Protein AF-A0AAW8K9H2-F1 (afdb_monomer_lite)

pLDDT: mean 94.53, std 3.15, range [83.31, 97.94]

Radius of gyration: 11.52 Å; chains: 1; bounding box: 28×20×25 Å

Secondary structure (DSSP, 8-state):
-B--SHHHHHHHHHHHHTT---EEEES-HHHHHHHHHHSS-EEEES-TT-HHHHHHTTGGG-S---B-SS-HHHHHHH-

Sequence (79 aa):
IVGAGRLGKKLAYALLSGNHSVTVIDKNEKQLQKMALQMDIMTVVADGKEISVLKEIHISSYDYLIATTSNDELNITIA

Structure (mmCIF, N/CA/C/O backbone):
data_AF-A0AAW8K9H2-F1
#
_entry.id   AF-A0AAW8K9H2-F1
#
loop_
_atom_site.group_PDB
_atom_site.id
_atom_site.type_symbol
_atom_site.label_atom_id
_atom_site.label_alt_id
_atom_site.label_comp_id
_atom_site.label_asym_id
_atom_site.label_entity_id
_atom_site.label_seq_id
_atom_site.pdbx_PDB_ins_code
_atom_site.Cartn_x
_atom_site.Cartn_y
_atom_site.Cartn_z
_atom_site.occupancy
_atom_site.B_iso_or_equiv
_atom_site.auth_seq_id
_atom_site.auth_comp_id
_atom_site.auth_asym_id
_atom_site.auth_atom_id
_atom_site.pdbx_PDB_model_num
ATOM 1 N N . ILE A 1 1 ? -1.677 -3.689 -2.219 1.00 96.94 1 ILE A N 1
ATOM 2 C CA . ILE A 1 1 ? -1.370 -4.189 -0.852 1.00 96.94 1 ILE A CA 1
ATOM 3 C C . ILE A 1 1 ? -2.024 -3.257 0.157 1.00 96.94 1 ILE A C 1
ATOM 5 O O . ILE A 1 1 ? -1.795 -2.057 0.080 1.00 96.94 1 ILE A O 1
ATOM 9 N N . VAL A 1 2 ? -2.819 -3.780 1.087 1.00 96.75 2 VAL A N 1
ATOM 10 C CA . VAL A 1 2 ? -3.417 -3.004 2.183 1.00 96.75 2 VAL A CA 1
ATOM 11 C C . VAL A 1 2 ? -2.655 -3.318 3.469 1.00 96.75 2 VAL A C 1
ATOM 13 O O . VAL A 1 2 ? -2.621 -4.465 3.916 1.00 96.75 2 VAL A O 1
ATOM 16 N N . GLY A 1 3 ? -1.999 -2.307 4.032 1.00 96.62 3 GLY A N 1
ATOM 17 C CA . GLY A 1 3 ? -1.092 -2.405 5.171 1.00 96.62 3 GLY A CA 1
ATOM 18 C C . GLY A 1 3 ? 0.366 -2.110 4.798 1.00 96.62 3 GLY A C 1
ATOM 19 O O . GLY A 1 3 ? 1.014 -2.874 4.088 1.00 96.62 3 GLY A O 1
ATOM 20 N N . ALA A 1 4 ? 0.924 -1.041 5.365 1.00 97.25 4 ALA A N 1
ATOM 21 C CA . ALA A 1 4 ? 2.332 -0.631 5.285 1.00 97.25 4 ALA A CA 1
ATOM 22 C C . ALA A 1 4 ? 3.163 -1.148 6.480 1.00 97.25 4 ALA A C 1
ATOM 24 O O . ALA A 1 4 ? 4.216 -0.603 6.835 1.00 97.25 4 ALA A O 1
ATOM 25 N N . GLY A 1 5 ? 2.681 -2.210 7.132 1.00 95.38 5 GLY A N 1
ATOM 26 C CA . GLY A 1 5 ? 3.365 -2.887 8.227 1.00 95.38 5 GLY A CA 1
ATOM 27 C C . GLY A 1 5 ? 4.617 -3.647 7.776 1.00 95.38 5 GLY A C 1
ATOM 28 O O . GLY A 1 5 ? 5.052 -3.598 6.625 1.00 95.38 5 GLY A O 1
ATOM 29 N N . ARG A 1 6 ? 5.219 -4.402 8.702 1.00 95.00 6 ARG A N 1
ATOM 30 C CA . ARG A 1 6 ? 6.453 -5.162 8.428 1.00 95.00 6 ARG A CA 1
ATOM 31 C C . ARG A 1 6 ? 6.280 -6.175 7.290 1.00 95.00 6 ARG A C 1
ATOM 33 O O . ARG A 1 6 ? 7.194 -6.323 6.482 1.00 95.00 6 ARG A O 1
ATOM 40 N N . LEU A 1 7 ? 5.136 -6.860 7.241 1.00 95.31 7 LEU A N 1
ATOM 41 C CA . LEU A 1 7 ? 4.824 -7.835 6.196 1.00 95.31 7 LEU A CA 1
ATOM 42 C C . LEU A 1 7 ? 4.557 -7.149 4.851 1.00 95.31 7 LEU A C 1
ATOM 44 O O . LEU A 1 7 ? 5.235 -7.468 3.879 1.00 95.31 7 LEU A O 1
ATOM 48 N N . GLY A 1 8 ? 3.657 -6.160 4.817 1.00 96.50 8 GLY A N 1
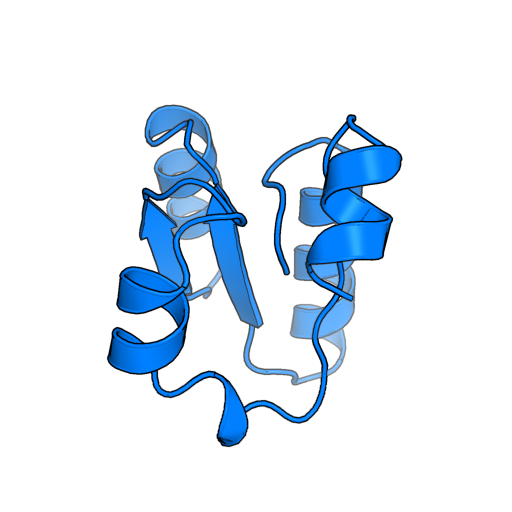ATOM 49 C CA . GLY A 1 8 ? 3.331 -5.414 3.598 1.00 96.50 8 GLY A CA 1
ATOM 50 C C . GLY A 1 8 ? 4.553 -4.785 2.925 1.00 96.50 8 GLY A C 1
ATOM 51 O O . GLY A 1 8 ? 4.698 -4.872 1.711 1.00 96.50 8 GLY A O 1
ATOM 52 N N . LYS A 1 9 ? 5.512 -4.267 3.707 1.00 96.62 9 LYS A N 1
ATOM 53 C CA . LYS A 1 9 ? 6.804 -3.780 3.188 1.00 96.62 9 LYS A CA 1
ATOM 54 C C . LYS A 1 9 ? 7.643 -4.856 2.513 1.00 96.62 9 LYS A C 1
ATOM 56 O O . LYS A 1 9 ? 8.164 -4.631 1.426 1.00 96.62 9 LYS A O 1
ATOM 61 N N . LYS A 1 10 ? 7.798 -6.016 3.158 1.00 96.69 10 LYS A N 1
ATOM 62 C CA . LYS A 1 10 ? 8.564 -7.133 2.586 1.00 96.69 10 LYS A CA 1
ATOM 63 C C . LYS A 1 10 ? 7.918 -7.649 1.302 1.00 96.69 10 LYS A C 1
ATOM 65 O O . LYS A 1 10 ? 8.631 -7.951 0.353 1.00 96.69 10 LYS A O 1
ATOM 70 N N . LEU A 1 11 ? 6.588 -7.715 1.275 1.00 96.69 11 LEU A N 1
ATOM 71 C CA . LEU A 1 11 ? 5.834 -8.115 0.089 1.00 96.69 11 LEU A CA 1
ATOM 72 C C . LEU A 1 11 ? 5.975 -7.100 -1.042 1.00 96.69 11 LEU A C 1
ATOM 74 O O . LEU A 1 11 ? 6.248 -7.509 -2.162 1.00 96.69 11 LEU A O 1
ATOM 78 N N . ALA A 1 12 ? 5.860 -5.800 -0.754 1.00 97.31 12 ALA A N 1
ATOM 79 C CA . ALA A 1 12 ? 6.064 -4.753 -1.753 1.00 97.31 12 ALA A CA 1
ATOM 80 C C . ALA A 1 12 ? 7.443 -4.879 -2.416 1.00 97.31 12 ALA A C 1
ATOM 82 O O . ALA A 1 12 ? 7.535 -4.906 -3.638 1.00 97.31 12 ALA A O 1
ATOM 83 N N . TYR A 1 13 ? 8.496 -5.060 -1.614 1.00 96.00 13 TYR A N 1
ATOM 84 C CA . TYR A 1 13 ? 9.853 -5.250 -2.124 1.00 96.00 13 TYR A CA 1
ATOM 85 C C . TYR A 1 13 ? 9.991 -6.507 -3.003 1.00 96.00 13 TYR A C 1
ATOM 87 O O . TYR A 1 13 ? 10.581 -6.459 -4.084 1.00 96.00 13 TYR A O 1
ATOM 95 N N . ALA A 1 14 ? 9.425 -7.635 -2.560 1.00 96.38 14 ALA A N 1
ATOM 96 C CA . ALA A 1 14 ? 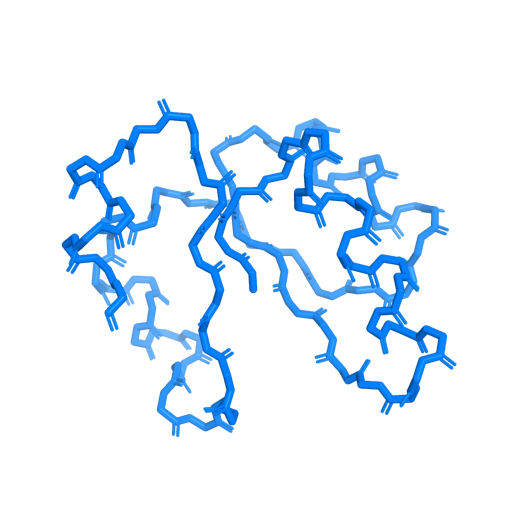9.477 -8.890 -3.307 1.00 96.38 14 ALA A CA 1
ATOM 97 C C . ALA A 1 14 ? 8.707 -8.814 -4.639 1.00 96.38 14 ALA A C 1
ATOM 99 O O . ALA A 1 14 ? 9.199 -9.292 -5.657 1.00 96.38 14 ALA A O 1
ATOM 100 N N . LEU A 1 15 ? 7.530 -8.183 -4.646 1.00 96.50 15 LEU A N 1
ATOM 101 C CA . LEU A 1 15 ? 6.691 -8.040 -5.839 1.00 96.50 15 LEU A CA 1
ATOM 102 C C . LEU A 1 15 ? 7.310 -7.093 -6.869 1.00 96.50 15 LEU A C 1
ATOM 104 O O . LEU A 1 15 ? 7.329 -7.426 -8.054 1.00 96.50 15 LEU A O 1
ATOM 108 N N . LEU A 1 16 ? 7.889 -5.976 -6.419 1.00 95.38 16 LEU A N 1
ATOM 109 C CA . LEU A 1 16 ? 8.655 -5.077 -7.287 1.00 95.38 16 LEU A CA 1
ATOM 110 C C . LEU A 1 16 ? 9.835 -5.791 -7.947 1.00 95.38 16 LEU A C 1
ATOM 112 O O . LEU A 1 16 ? 10.040 -5.659 -9.148 1.00 95.38 16 LEU A O 1
ATOM 116 N N . SER A 1 17 ? 10.566 -6.613 -7.185 1.00 93.31 17 SER A N 1
ATOM 117 C CA . SER A 1 17 ? 11.665 -7.431 -7.727 1.00 93.31 17 SER A CA 1
ATOM 118 C C . SER A 1 17 ? 11.188 -8.429 -8.793 1.00 93.31 17 SER A C 1
ATOM 120 O O . SER A 1 17 ? 11.977 -8.871 -9.622 1.00 93.31 17 SER A O 1
ATOM 122 N N . GLY A 1 18 ? 9.900 -8.782 -8.776 1.00 92.19 18 GLY A N 1
ATOM 123 C CA . GLY A 1 18 ? 9.241 -9.622 -9.772 1.00 92.19 18 GLY A CA 1
ATOM 124 C C . GLY A 1 18 ? 8.579 -8.850 -10.918 1.00 92.19 18 GLY A C 1
ATOM 125 O O . GLY A 1 18 ? 7.719 -9.429 -11.571 1.00 92.19 18 GLY A O 1
ATOM 126 N N . ASN A 1 19 ? 8.924 -7.575 -11.150 1.00 93.12 19 ASN A N 1
ATOM 127 C CA . ASN A 1 19 ? 8.336 -6.714 -12.191 1.00 93.12 19 ASN A CA 1
ATOM 128 C C . ASN A 1 19 ? 6.821 -6.449 -12.046 1.00 93.12 19 ASN A C 1
ATOM 130 O O . ASN A 1 19 ? 6.131 -6.216 -13.037 1.00 93.12 19 ASN A O 1
ATOM 134 N N . HIS A 1 20 ? 6.289 -6.441 -10.822 1.00 96.44 20 HIS A N 1
ATOM 135 C CA . HIS A 1 20 ? 4.899 -6.039 -10.583 1.00 96.44 20 HIS A CA 1
ATOM 136 C C . HIS A 1 20 ? 4.808 -4.544 -10.277 1.00 96.44 20 HIS A C 1
ATOM 138 O O . HIS A 1 20 ? 5.614 -4.015 -9.514 1.00 96.44 20 HIS A O 1
ATOM 144 N N . SER A 1 21 ? 3.768 -3.879 -10.781 1.00 96.56 21 SER A N 1
A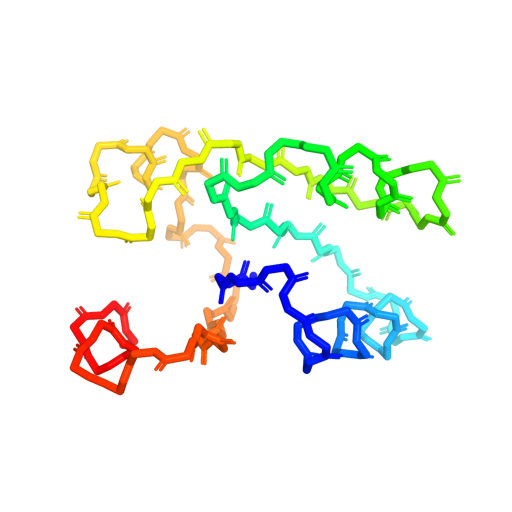TOM 145 C CA . SER A 1 21 ? 3.375 -2.557 -10.291 1.00 96.56 21 SER A CA 1
ATOM 146 C C . SER A 1 21 ? 2.694 -2.697 -8.932 1.00 96.56 21 SER A C 1
ATOM 148 O O . SER A 1 21 ? 1.757 -3.480 -8.771 1.00 96.56 21 SER A O 1
ATOM 150 N N . VAL A 1 22 ? 3.167 -1.950 -7.935 1.00 97.56 22 VAL A N 1
ATOM 151 C CA . VAL A 1 22 ? 2.687 -2.079 -6.555 1.00 97.56 22 VAL A CA 1
ATOM 152 C C . VAL A 1 22 ? 2.089 -0.765 -6.066 1.00 97.56 22 VAL A C 1
ATOM 154 O O . VAL A 1 22 ? 2.761 0.264 -6.030 1.00 97.56 22 VAL A O 1
ATOM 157 N N . THR A 1 23 ? 0.844 -0.843 -5.591 1.00 97.75 23 THR A N 1
ATOM 158 C CA . THR A 1 23 ? 0.185 0.215 -4.810 1.00 97.75 23 THR A CA 1
ATOM 159 C C . THR A 1 23 ? 0.035 -0.234 -3.359 1.00 97.75 23 THR A C 1
ATOM 161 O O . THR A 1 23 ? -0.422 -1.354 -3.088 1.00 97.75 23 THR A O 1
ATOM 164 N N . VAL A 1 24 ? 0.406 0.630 -2.412 1.00 97.69 24 VAL A N 1
ATOM 165 C CA . VAL A 1 24 ? 0.286 0.378 -0.968 1.00 97.69 24 VAL A CA 1
ATOM 166 C C . VAL A 1 24 ? -0.699 1.355 -0.336 1.00 97.69 24 VAL A C 1
ATOM 168 O O . VAL A 1 24 ? -0.544 2.566 -0.463 1.00 97.69 24 VAL A O 1
ATOM 171 N N . ILE A 1 25 ? -1.690 0.819 0.375 1.00 96.94 25 ILE A N 1
ATOM 172 C CA . ILE A 1 25 ? -2.704 1.586 1.105 1.00 96.94 25 ILE A CA 1
ATOM 173 C C . ILE A 1 25 ? -2.451 1.436 2.605 1.00 96.94 25 ILE A C 1
ATOM 175 O O . ILE A 1 25 ? -2.337 0.309 3.089 1.00 96.94 25 ILE A O 1
ATOM 179 N N . ASP A 1 26 ? -2.363 2.537 3.346 1.00 96.94 26 ASP A N 1
ATOM 180 C CA . ASP A 1 26 ? -2.285 2.531 4.813 1.00 96.94 26 ASP A CA 1
ATOM 181 C C . ASP A 1 26 ? -2.723 3.885 5.392 1.00 96.94 26 ASP A C 1
ATOM 183 O O . ASP A 1 26 ? -2.651 4.912 4.723 1.00 96.94 26 ASP A O 1
ATOM 187 N N . LYS A 1 27 ? -3.128 3.919 6.663 1.00 95.81 27 LYS A N 1
ATOM 188 C CA . LYS A 1 27 ? -3.473 5.169 7.364 1.00 95.81 27 LYS A CA 1
ATOM 189 C C . LYS A 1 27 ? -2.241 5.977 7.762 1.00 95.81 27 LYS A C 1
ATOM 191 O O . LYS A 1 27 ? -2.324 7.175 8.016 1.00 95.81 27 LYS A O 1
ATOM 196 N N . ASN A 1 28 ? -1.097 5.314 7.907 1.00 96.81 28 ASN A N 1
ATOM 197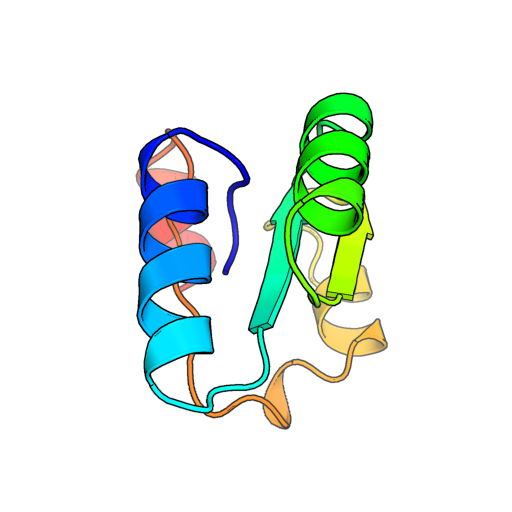 C CA . ASN A 1 28 ? 0.131 5.918 8.386 1.00 96.81 28 ASN A CA 1
ATOM 198 C C . ASN A 1 28 ? 0.915 6.541 7.228 1.00 96.81 28 ASN A C 1
ATOM 200 O O . ASN A 1 28 ? 1.831 5.933 6.668 1.00 96.81 28 ASN A O 1
ATOM 204 N N . GLU A 1 29 ? 0.589 7.795 6.928 1.00 97.56 29 GLU A N 1
ATOM 205 C CA . GLU A 1 29 ? 1.251 8.586 5.891 1.00 97.56 29 GLU A CA 1
ATOM 206 C C . GLU A 1 29 ? 2.783 8.583 6.025 1.00 97.56 29 GLU A C 1
ATOM 208 O O . GLU A 1 29 ? 3.488 8.388 5.039 1.00 97.56 29 GLU A O 1
ATOM 213 N N . LYS A 1 30 ? 3.330 8.700 7.244 1.00 97.44 30 LYS A N 1
ATOM 214 C CA . LYS A 1 30 ? 4.790 8.695 7.456 1.00 97.44 30 LYS A CA 1
ATOM 215 C C . LYS A 1 30 ? 5.439 7.389 6.996 1.00 97.44 30 LYS A C 1
ATOM 217 O O . LYS A 1 30 ? 6.557 7.397 6.482 1.00 97.44 30 LYS A O 1
ATOM 222 N N . GLN A 1 31 ? 4.768 6.254 7.203 1.00 96.31 31 GLN A N 1
ATOM 223 C CA . GLN A 1 31 ? 5.275 4.961 6.740 1.00 96.31 31 GLN A CA 1
ATOM 224 C C . GLN A 1 31 ? 5.190 4.841 5.220 1.00 96.31 31 GLN A C 1
ATOM 226 O O . GLN A 1 31 ? 6.140 4.342 4.618 1.00 96.31 31 GLN A O 1
ATOM 231 N N . LEU A 1 32 ? 4.104 5.325 4.617 1.00 97.94 32 LEU A N 1
ATOM 232 C CA . LEU A 1 32 ? 3.925 5.349 3.166 1.00 97.94 32 LEU A CA 1
ATOM 233 C C . LEU A 1 32 ? 4.971 6.229 2.481 1.00 97.94 32 LEU A C 1
ATOM 235 O O . LEU A 1 32 ? 5.666 5.752 1.590 1.00 97.94 32 LEU A O 1
ATOM 239 N N . GLN A 1 33 ? 5.174 7.457 2.964 1.00 97.69 33 GLN A N 1
ATOM 240 C CA . GLN A 1 33 ? 6.217 8.359 2.471 1.00 97.69 33 GLN A CA 1
ATOM 241 C C . GLN A 1 33 ? 7.600 7.704 2.551 1.00 97.69 33 GLN A C 1
ATOM 243 O O . GLN A 1 33 ? 8.353 7.710 1.582 1.00 97.69 33 GLN A O 1
ATOM 248 N N . LYS A 1 34 ? 7.927 7.059 3.681 1.00 97.19 34 LYS A N 1
ATOM 249 C CA . LYS A 1 34 ? 9.192 6.326 3.819 1.00 97.19 34 LYS A CA 1
ATOM 250 C C . LYS A 1 34 ? 9.326 5.201 2.790 1.00 97.19 34 LYS A C 1
ATOM 252 O O . LYS A 1 34 ? 10.417 4.998 2.273 1.00 97.19 34 LYS A O 1
ATOM 257 N N . MET A 1 35 ? 8.254 4.461 2.513 1.00 97.38 35 MET A N 1
ATOM 258 C CA . MET A 1 35 ? 8.276 3.396 1.510 1.00 97.38 35 MET A CA 1
ATOM 259 C C . MET A 1 35 ? 8.455 3.950 0.097 1.00 97.38 35 MET A C 1
ATOM 261 O O . MET A 1 35 ? 9.311 3.443 -0.617 1.00 97.38 35 MET A O 1
ATOM 265 N N . ALA A 1 36 ? 7.720 5.000 -0.271 1.00 97.12 36 ALA A N 1
ATOM 266 C CA . ALA A 1 36 ? 7.818 5.647 -1.580 1.00 97.12 36 ALA A CA 1
ATOM 267 C C . ALA A 1 36 ? 9.200 6.279 -1.834 1.00 97.12 36 ALA A C 1
ATOM 269 O O . ALA A 1 36 ? 9.665 6.328 -2.964 1.00 97.12 36 ALA A O 1
ATOM 270 N N . LEU A 1 37 ? 9.901 6.721 -0.783 1.00 97.19 37 LEU A N 1
ATOM 271 C CA . LEU A 1 37 ? 11.290 7.189 -0.894 1.00 97.19 37 LEU A CA 1
ATOM 272 C C . LEU A 1 37 ? 12.301 6.055 -1.133 1.00 97.19 37 LEU A C 1
ATOM 274 O O . LEU A 1 37 ? 13.409 6.310 -1.594 1.00 97.19 37 LEU A O 1
ATOM 278 N N . GLN A 1 38 ? 11.963 4.821 -0.752 1.00 96.00 38 GLN A N 1
ATOM 279 C CA . GLN A 1 38 ? 12.865 3.665 -0.811 1.00 96.00 38 GLN A CA 1
ATOM 280 C C . GLN A 1 38 ? 12.564 2.724 -1.981 1.00 96.00 38 GLN A C 1
ATOM 282 O O . GLN A 1 38 ? 13.399 1.885 -2.313 1.00 96.00 38 GLN A O 1
ATOM 287 N N . MET A 1 39 ? 11.363 2.806 -2.547 1.00 95.81 39 MET A N 1
ATOM 288 C CA . MET A 1 39 ? 10.827 1.872 -3.529 1.00 95.81 39 MET A CA 1
ATOM 289 C C . MET A 1 39 ? 9.963 2.633 -4.533 1.00 95.81 39 MET A C 1
ATOM 291 O O . MET A 1 39 ? 9.205 3.515 -4.138 1.00 95.81 39 MET A O 1
ATOM 295 N N . ASP A 1 40 ? 10.036 2.243 -5.804 1.00 96.19 40 ASP A N 1
ATOM 296 C CA . ASP A 1 40 ? 9.180 2.785 -6.862 1.00 96.19 40 ASP A CA 1
ATOM 297 C C . ASP A 1 40 ? 7.773 2.172 -6.769 1.00 96.19 40 ASP A C 1
ATOM 299 O O . ASP A 1 40 ? 7.466 1.154 -7.386 1.00 96.19 40 ASP A O 1
ATOM 303 N N . ILE A 1 41 ? 6.948 2.732 -5.881 1.00 97.06 41 ILE A N 1
ATOM 304 C CA . ILE A 1 41 ? 5.576 2.289 -5.617 1.00 97.06 41 ILE A CA 1
ATOM 305 C C . ILE A 1 41 ? 4.614 3.471 -5.613 1.00 97.06 41 ILE A C 1
ATOM 307 O O . ILE A 1 41 ? 4.970 4.591 -5.245 1.00 97.06 41 ILE A O 1
ATOM 311 N N . MET A 1 42 ? 3.346 3.190 -5.894 1.00 97.06 42 MET A N 1
ATOM 312 C CA . MET A 1 42 ? 2.269 4.119 -5.575 1.00 97.06 42 MET A CA 1
ATOM 313 C C . MET A 1 42 ? 1.847 3.952 -4.114 1.00 97.06 42 MET A C 1
ATOM 315 O O . MET A 1 42 ? 1.830 2.844 -3.571 1.00 97.06 42 MET A O 1
ATOM 319 N N . THR A 1 43 ? 1.473 5.052 -3.464 1.00 97.56 43 THR A N 1
ATOM 320 C CA . THR A 1 43 ? 0.951 5.024 -2.093 1.00 97.56 43 THR A CA 1
ATOM 321 C C . THR A 1 43 ? -0.360 5.786 -1.984 1.00 97.56 43 THR A C 1
ATOM 323 O O . THR A 1 43 ? -0.566 6.776 -2.679 1.00 97.56 43 THR A O 1
ATOM 326 N N . VAL A 1 44 ? -1.255 5.302 -1.124 1.00 97.38 44 VAL A N 1
ATOM 327 C CA . VAL A 1 44 ? -2.578 5.887 -0.879 1.00 97.38 44 VAL A CA 1
ATOM 328 C C . VAL A 1 44 ? -2.801 5.954 0.627 1.00 97.38 44 VAL A C 1
ATOM 330 O O . VAL A 1 44 ? -2.743 4.932 1.313 1.00 97.38 44 VAL A O 1
ATOM 333 N N . VAL A 1 45 ? -3.046 7.156 1.147 1.00 97.38 45 VAL A N 1
ATOM 334 C CA . VAL A 1 45 ? -3.320 7.366 2.573 1.00 97.38 45 VAL A CA 1
ATOM 335 C C . VAL A 1 45 ? -4.814 7.167 2.824 1.00 97.38 45 VAL A C 1
ATOM 337 O O . VAL A 1 45 ? -5.602 8.056 2.519 1.00 97.38 45 VAL A O 1
ATOM 340 N N . ALA A 1 46 ? -5.210 6.006 3.351 1.00 95.50 46 ALA A N 1
ATOM 341 C CA . ALA A 1 46 ? -6.614 5.681 3.633 1.00 95.50 46 ALA A CA 1
ATOM 342 C C . ALA A 1 46 ? -6.766 4.487 4.590 1.00 95.50 46 ALA A C 1
ATOM 344 O O . ALA A 1 46 ? -5.834 3.697 4.777 1.00 95.50 46 ALA A O 1
ATOM 345 N N . ASP A 1 47 ? -7.959 4.313 5.172 1.00 91.69 47 ASP A N 1
ATOM 346 C CA . ASP A 1 47 ? -8.361 3.021 5.731 1.00 91.69 47 ASP A CA 1
ATOM 347 C C . ASP A 1 47 ? -8.691 2.033 4.605 1.00 91.69 47 ASP A C 1
ATOM 349 O O . ASP A 1 47 ? -9.437 2.344 3.680 1.00 91.69 47 ASP A O 1
ATOM 353 N N . GLY A 1 48 ? -8.226 0.790 4.724 1.00 87.19 48 GLY A N 1
ATOM 354 C CA . GLY A 1 48 ? -8.594 -0.282 3.800 1.00 87.19 48 GLY A CA 1
ATOM 355 C C . GLY A 1 48 ? -10.099 -0.575 3.748 1.00 87.19 48 GLY A C 1
ATOM 356 O O . GLY A 1 48 ? -10.556 -1.154 2.770 1.00 87.19 48 GLY A O 1
ATOM 357 N N . LYS A 1 49 ? -10.876 -0.170 4.767 1.00 89.12 49 LYS A N 1
ATOM 358 C CA . LYS A 1 49 ? -12.349 -0.314 4.788 1.00 89.12 49 LYS A CA 1
ATOM 359 C C . LYS A 1 49 ? -13.083 0.734 3.951 1.00 89.12 49 LYS A C 1
ATOM 361 O O . LYS A 1 49 ? -14.286 0.598 3.734 1.00 89.12 49 LYS A O 1
ATOM 366 N N . GLU A 1 50 ? -12.410 1.797 3.519 1.00 92.44 50 GLU A N 1
ATOM 367 C CA . GLU A 1 50 ? -13.044 2.900 2.797 1.00 92.44 50 GLU A CA 1
ATOM 368 C C . GLU A 1 50 ? -13.281 2.531 1.329 1.00 92.44 50 GLU A C 1
ATOM 370 O O . GLU A 1 50 ? -12.478 2.817 0.442 1.00 92.44 50 GLU A O 1
ATOM 375 N N . ILE A 1 51 ? -14.435 1.913 1.059 1.00 89.88 51 ILE A N 1
ATOM 376 C CA . ILE A 1 51 ? -14.841 1.470 -0.286 1.00 89.88 51 ILE A CA 1
ATOM 377 C C . ILE A 1 51 ? -14.792 2.614 -1.312 1.00 89.88 51 ILE A C 1
ATOM 379 O O . ILE A 1 51 ? -14.482 2.375 -2.478 1.00 89.88 51 ILE A O 1
ATOM 383 N N . SER A 1 52 ? -15.093 3.850 -0.906 1.00 93.81 52 SER A N 1
ATOM 384 C CA . SER A 1 52 ? -14.993 5.033 -1.771 1.00 93.81 52 SER A CA 1
ATOM 385 C C . SER A 1 52 ? -13.583 5.219 -2.330 1.00 93.81 52 SER A C 1
ATOM 387 O O . SER A 1 52 ? -13.442 5.391 -3.538 1.00 93.81 52 SER A O 1
ATOM 389 N N . VAL A 1 53 ? -12.554 5.093 -1.488 1.00 93.31 53 VAL A N 1
ATOM 390 C CA . VAL A 1 53 ? -11.149 5.220 -1.901 1.00 93.31 53 VAL A CA 1
ATOM 391 C C . VAL A 1 53 ? -10.755 4.073 -2.827 1.00 93.31 53 VAL A C 1
ATOM 393 O O . VAL A 1 53 ? -10.126 4.297 -3.857 1.00 93.31 53 VAL A O 1
ATOM 396 N N . LEU A 1 54 ? -11.171 2.840 -2.514 1.00 91.38 54 LEU A N 1
ATOM 397 C CA . LEU A 1 54 ? -10.893 1.680 -3.372 1.00 91.38 54 LEU A CA 1
ATOM 398 C C . LEU A 1 54 ? -11.511 1.850 -4.773 1.00 91.38 54 LEU A C 1
ATOM 400 O O . LEU A 1 54 ? -10.903 1.492 -5.781 1.00 91.38 54 LEU A O 1
ATOM 404 N N . LYS A 1 55 ? -12.711 2.434 -4.855 1.00 93.00 55 LYS A N 1
ATOM 405 C CA . LYS A 1 55 ? -13.352 2.758 -6.136 1.00 93.00 55 LYS A CA 1
ATOM 406 C C . LYS A 1 55 ? -12.624 3.872 -6.885 1.00 93.00 55 LYS A C 1
ATOM 408 O O . LYS A 1 55 ? -12.463 3.757 -8.094 1.00 93.00 55 LYS A O 1
ATOM 413 N N . GLU A 1 56 ? -12.166 4.909 -6.189 1.00 94.06 56 GLU A N 1
ATOM 414 C CA . GLU A 1 56 ? -11.428 6.032 -6.783 1.00 94.06 56 GLU A CA 1
ATOM 415 C C . GLU A 1 56 ? -10.111 5.582 -7.430 1.00 94.06 56 GLU A C 1
ATOM 417 O O . GLU A 1 56 ? -9.780 5.998 -8.540 1.00 94.06 56 GLU A O 1
ATOM 422 N N . ILE A 1 57 ? -9.403 4.640 -6.801 1.00 93.06 57 ILE A N 1
ATOM 423 C CA . ILE A 1 57 ? -8.193 4.038 -7.382 1.00 93.06 57 ILE A CA 1
ATOM 424 C C . ILE A 1 57 ? -8.495 2.954 -8.423 1.00 93.06 57 ILE A C 1
ATOM 426 O O . ILE A 1 57 ? -7.568 2.309 -8.905 1.00 93.06 57 ILE A O 1
ATOM 430 N N . HIS A 1 58 ? -9.771 2.748 -8.763 1.00 94.06 58 HIS A N 1
ATOM 431 C CA . HIS A 1 58 ? -10.240 1.745 -9.714 1.00 94.06 58 HIS A CA 1
ATOM 432 C C . HIS A 1 58 ? -9.763 0.334 -9.361 1.00 94.06 58 HIS A C 1
ATOM 434 O O . HIS A 1 58 ? -9.233 -0.368 -10.210 1.00 94.06 58 HIS A O 1
ATOM 440 N N . ILE A 1 59 ? -9.960 -0.106 -8.113 1.00 92.38 59 ILE A N 1
ATOM 441 C CA . ILE A 1 59 ? -9.388 -1.366 -7.608 1.00 92.38 59 ILE A CA 1
ATOM 442 C C . ILE A 1 59 ? -9.688 -2.609 -8.459 1.00 92.38 59 ILE A C 1
ATOM 444 O O . ILE A 1 59 ? -8.914 -3.557 -8.451 1.00 92.38 59 ILE A O 1
ATOM 448 N N . SER A 1 60 ? -10.772 -2.593 -9.236 1.00 93.56 60 SER A N 1
ATOM 449 C CA . SER A 1 60 ? -11.115 -3.648 -10.192 1.00 93.56 60 SER A CA 1
ATOM 450 C C . SER A 1 60 ? -10.127 -3.806 -11.354 1.00 93.56 60 SER A C 1
ATOM 452 O O . SER A 1 60 ? -10.214 -4.796 -12.070 1.00 93.56 60 SER A O 1
ATOM 454 N N . SER A 1 61 ? -9.234 -2.840 -11.593 1.00 95.69 61 SER A N 1
ATOM 455 C CA . SER A 1 61 ? -8.168 -2.941 -12.598 1.00 95.69 61 SER A CA 1
ATOM 456 C C . SER A 1 61 ? -6.917 -3.660 -12.086 1.00 95.69 61 SER A C 1
ATOM 458 O O . SER A 1 61 ? -6.005 -3.909 -12.870 1.00 95.69 61 SER A O 1
ATOM 460 N N . TYR A 1 62 ? -6.853 -3.977 -10.790 1.00 95.12 62 TYR A N 1
ATOM 461 C CA . TYR A 1 62 ? -5.723 -4.667 -10.179 1.00 95.12 62 TYR A CA 1
ATOM 462 C C . TYR A 1 62 ? -5.926 -6.181 -10.254 1.00 95.12 62 TYR A C 1
ATOM 464 O O . TYR A 1 62 ? -7.003 -6.680 -9.937 1.00 95.12 62 TYR A O 1
ATOM 472 N N . ASP A 1 63 ? -4.865 -6.920 -10.580 1.00 95.88 63 ASP A N 1
ATOM 473 C CA . ASP A 1 63 ? -4.910 -8.388 -10.636 1.00 95.88 63 ASP A CA 1
ATOM 474 C C . ASP A 1 63 ? -5.001 -9.033 -9.244 1.00 95.88 63 ASP A C 1
ATOM 476 O O . ASP A 1 63 ? -5.572 -10.111 -9.079 1.00 95.88 63 ASP A O 1
ATOM 480 N N . TYR A 1 64 ? -4.424 -8.377 -8.229 1.00 94.44 64 TYR A N 1
ATOM 481 C CA . TYR A 1 64 ? -4.311 -8.915 -6.875 1.00 94.44 64 TYR A CA 1
ATOM 482 C C . TYR A 1 64 ? -4.596 -7.863 -5.802 1.00 94.44 64 TYR A C 1
ATOM 484 O O . TYR A 1 64 ? -4.001 -6.780 -5.779 1.00 94.44 64 TYR A O 1
ATOM 492 N N . LEU A 1 65 ? -5.413 -8.247 -4.821 1.00 94.25 65 LEU A N 1
ATOM 493 C CA . LEU A 1 65 ? -5.521 -7.576 -3.532 1.00 94.25 65 LEU A CA 1
ATOM 494 C C . LEU A 1 65 ? -4.835 -8.431 -2.463 1.00 94.25 65 LEU A C 1
ATOM 496 O O . LEU A 1 65 ? -5.085 -9.625 -2.349 1.00 94.25 65 LEU A O 1
ATOM 500 N N . ILE A 1 66 ? -3.975 -7.812 -1.655 1.00 95.56 66 ILE A N 1
ATOM 501 C CA . ILE A 1 66 ? -3.304 -8.493 -0.545 1.00 95.56 66 ILE A CA 1
ATOM 502 C C . ILE A 1 66 ? -3.536 -7.686 0.726 1.00 95.56 66 ILE A C 1
ATOM 504 O O . ILE A 1 66 ? -3.007 -6.577 0.859 1.00 95.56 66 ILE A O 1
ATOM 508 N N . ALA A 1 67 ? -4.321 -8.243 1.644 1.00 95.25 67 ALA A N 1
ATOM 509 C CA . ALA A 1 67 ? -4.611 -7.667 2.948 1.00 95.25 67 ALA A CA 1
ATOM 510 C C . ALA A 1 67 ? -3.578 -8.137 3.981 1.00 95.25 67 ALA A C 1
ATOM 512 O O . ALA A 1 67 ? -3.455 -9.325 4.260 1.00 95.25 67 ALA A O 1
ATOM 513 N N . THR A 1 68 ? -2.796 -7.205 4.527 1.00 95.31 68 THR A N 1
ATOM 514 C CA . THR A 1 68 ? -1.692 -7.497 5.464 1.00 95.31 68 THR A CA 1
ATOM 515 C C . THR A 1 68 ? -1.693 -6.574 6.674 1.00 95.31 68 THR A C 1
ATOM 517 O O . THR A 1 68 ? -0.649 -6.267 7.259 1.00 95.31 68 THR A O 1
ATOM 520 N N . THR A 1 69 ? -2.880 -6.097 7.041 1.00 92.62 69 THR A N 1
ATOM 521 C CA . THR A 1 69 ? -3.061 -5.294 8.246 1.00 92.62 69 THR A CA 1
ATOM 522 C C . THR A 1 69 ? -2.960 -6.185 9.486 1.00 92.62 69 THR A C 1
ATOM 524 O O . THR A 1 69 ? -3.062 -7.407 9.395 1.00 92.62 69 THR A O 1
ATOM 527 N N . SER A 1 70 ? -2.778 -5.586 10.663 1.00 90.31 70 SER A N 1
ATOM 528 C CA . SER A 1 70 ? -2.766 -6.315 11.939 1.00 90.31 70 SER A CA 1
ATOM 529 C C . SER A 1 70 ? -4.164 -6.688 12.453 1.00 90.31 70 SER A C 1
ATOM 531 O O . SER A 1 70 ? -4.295 -7.054 13.617 1.00 90.31 70 SER A O 1
ATOM 533 N N . ASN A 1 71 ? -5.211 -6.502 11.646 1.00 90.56 71 ASN A N 1
ATOM 534 C CA . ASN A 1 71 ? -6.592 -6.781 12.013 1.00 90.56 71 ASN A CA 1
ATOM 535 C C . ASN A 1 71 ? -7.153 -7.843 11.057 1.00 90.56 71 ASN A C 1
ATOM 537 O O . ASN A 1 71 ? -7.372 -7.574 9.876 1.00 90.56 71 ASN A O 1
ATOM 541 N N . ASP A 1 72 ? -7.388 -9.043 11.582 1.00 89.25 72 ASP A N 1
ATOM 542 C CA . ASP A 1 72 ? -7.839 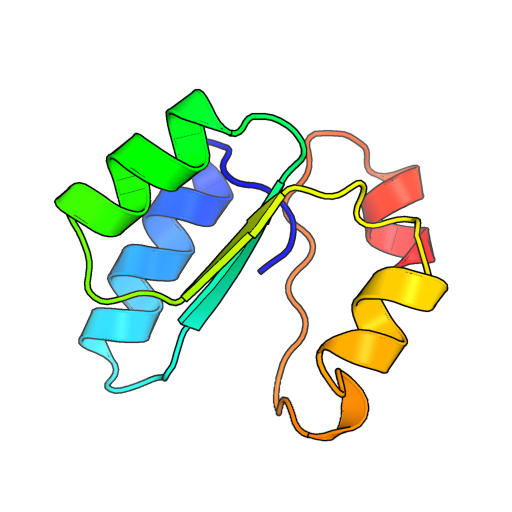-10.185 10.785 1.00 89.25 72 ASP A CA 1
ATOM 543 C C . ASP A 1 72 ? -9.263 -9.999 10.251 1.00 89.25 72 ASP A C 1
ATOM 545 O O . ASP A 1 72 ? -9.523 -10.306 9.091 1.00 89.25 72 ASP A O 1
ATOM 549 N N . GLU A 1 73 ? -10.169 -9.413 11.040 1.00 89.81 73 GLU A N 1
ATOM 550 C CA . GLU A 1 73 ? -11.530 -9.095 10.584 1.00 89.81 73 GLU A CA 1
ATOM 551 C C . GLU A 1 73 ? -11.505 -8.105 9.417 1.00 89.81 73 GLU A C 1
ATOM 553 O O . GLU A 1 73 ? -12.228 -8.267 8.435 1.00 89.81 73 GLU A O 1
ATOM 558 N N . LEU A 1 74 ? -10.645 -7.085 9.502 1.00 87.19 74 LEU A N 1
ATOM 559 C CA . LEU A 1 74 ? -10.411 -6.146 8.410 1.00 87.19 74 LEU A CA 1
ATOM 560 C C . LEU A 1 74 ? -9.884 -6.879 7.179 1.00 87.19 74 LEU A C 1
ATOM 562 O O . LEU A 1 74 ? -10.404 -6.652 6.093 1.00 87.19 74 LEU A O 1
ATOM 566 N N . ASN A 1 75 ? -8.893 -7.756 7.348 1.00 89.56 75 ASN A N 1
ATOM 567 C CA . ASN A 1 75 ? -8.313 -8.493 6.233 1.00 89.56 75 ASN A CA 1
ATOM 568 C C . ASN A 1 75 ? -9.362 -9.364 5.525 1.00 89.56 75 ASN A C 1
ATOM 570 O O . ASN A 1 75 ? -9.405 -9.349 4.302 1.00 89.56 75 ASN A O 1
ATOM 574 N N . ILE A 1 76 ? -10.237 -10.044 6.273 1.00 90.44 76 ILE A N 1
ATOM 575 C CA . ILE A 1 76 ? -11.342 -10.850 5.721 1.00 90.44 76 ILE A CA 1
ATOM 576 C C . ILE A 1 76 ? -12.411 -9.974 5.058 1.00 90.44 76 ILE A C 1
ATOM 578 O O . ILE A 1 76 ? -13.009 -10.378 4.073 1.00 90.44 76 ILE A O 1
ATOM 582 N N . THR A 1 77 ? -12.675 -8.780 5.591 1.00 89.44 77 THR A N 1
ATOM 583 C CA . THR A 1 77 ? -13.707 -7.884 5.041 1.00 89.44 77 THR A CA 1
ATOM 584 C C . THR A 1 77 ? -13.313 -7.321 3.677 1.00 89.44 77 THR A C 1
ATOM 586 O O . THR A 1 77 ? -14.184 -7.033 2.860 1.00 89.44 77 THR A O 1
ATOM 589 N N . ILE A 1 78 ? -12.016 -7.092 3.458 1.00 86.69 78 ILE A N 1
ATOM 590 C CA . ILE A 1 78 ? -11.523 -6.451 2.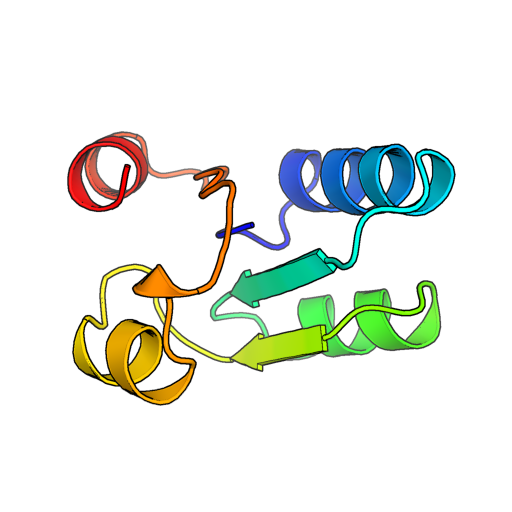235 1.00 86.69 78 ILE A CA 1
ATOM 591 C C . ILE A 1 78 ? -11.044 -7.448 1.179 1.00 86.69 78 ILE A C 1
ATOM 593 O O . ILE A 1 78 ? -11.025 -7.066 0.013 1.00 86.69 78 ILE A O 1
ATOM 597 N N . ALA A 1 79 ? -10.613 -8.650 1.581 1.00 83.31 79 ALA A N 1
ATOM 598 C CA . ALA A 1 79 ? -10.133 -9.708 0.688 1.00 83.31 79 ALA A CA 1
ATOM 599 C C . ALA A 1 79 ? -11.283 -10.427 -0.020 1.00 83.31 79 ALA A C 1
ATOM 601 O O . ALA A 1 79 ? -11.114 -10.695 -1.230 1.00 83.31 79 ALA A O 1
#

Foldseek 3Di:
DEDLDPVVLVVLVVVVVVVDAAEYEEQPPVSQVVSVVVDVHHYDNDHLPPVVVCVVVVVVVDPDDAHDDPDVVSRVVND